Protein AF-A0A1I7Z973-F1 (afdb_monomer)

InterPro domains:
  IPR000159 Ras-associating domain [PS50200] (1-91)
  IPR046987 Unconventional class IX myosin [PTHR46184] (2-128)

Nearest PDB structures (foldseek):
  4tkn-assembly2_B  TM=8.087E-01  e=5.502E-02  Homo sapiens
  4gxb-assembly1_A  TM=8.066E-01  e=1.037E-01  Homo sapiens
  4tkn-assembly3_C  TM=7.985E-01  e=1.177E-01  Homo sapiens
  4tkn-assembly1_A  TM=8.032E-01  e=2.217E-01  Homo sapiens
  5lw8-assembly1_A  TM=4.334E-01  e=8.929E-01  Helicobacter pylori 26695

Sequence (150 aa):
MQIECHKKCTAEELTAKIRDRPEFLGGSSDEYELVEIMGNQEGEVYKERRLEKNDYPVSMQMLWKLLPTASGTSADAVSYAYRFVYRRRKVEELVPLVIGGVRLGGPAEKATSAIESFLNQFLSQPQEPWTTRPTCRWSGSAWTARTFRT

Radius of gyration: 26.17 Å; Cα contacts (8 Å, |Δi|>4): 132; chains: 1; bounding box: 72×53×43 Å

Mean predicted aligned error: 18.26 Å

Foldseek 3Di:
DDDDDDQQDFPQNVLVRVCVDPVNPPDDPQQKWKKKFKDAPVPGTPDIDTGDRNDGVNNVVVVVVVPPQPPPDDPPRRRIDIDMDMDTDDCVVVPPPPPDDDDDDDPPPDDCDPVNVVVVVVVPDPPDPPPFDFDFDDDPPDTDTDDDDD

Organism: NCBI:txid37863

Structure (mmCIF, N/CA/C/O backbone):
data_AF-A0A1I7Z973-F1
#
_entry.id   AF-A0A1I7Z973-F1
#
loop_
_atom_site.group_PDB
_atom_site.id
_atom_site.type_symbol
_atom_site.label_atom_id
_atom_site.label_alt_id
_atom_site.label_comp_id
_atom_site.label_asym_id
_atom_site.label_entity_id
_atom_site.label_seq_id
_atom_site.pdbx_PDB_ins_code
_atom_site.Cartn_x
_atom_site.Cartn_y
_atom_site.Cartn_z
_atom_site.occupancy
_atom_site.B_iso_or_equiv
_atom_site.auth_seq_id
_atom_site.auth_comp_id
_atom_site.auth_asym_id
_atom_site.auth_atom_id
_atom_site.pdbx_PDB_model_num
ATOM 1 N N . MET A 1 1 ? -6.340 13.912 -5.446 1.00 66.69 1 MET A N 1
ATOM 2 C CA . MET A 1 1 ? -7.266 13.321 -4.455 1.00 66.69 1 MET A CA 1
ATOM 3 C C . MET A 1 1 ? -6.548 13.205 -3.120 1.00 66.69 1 MET A C 1
ATOM 5 O O . MET A 1 1 ? -5.467 12.635 -3.089 1.00 66.69 1 MET A O 1
ATOM 9 N N . GLN A 1 2 ? -7.115 13.764 -2.050 1.00 80.69 2 GLN A N 1
ATOM 10 C CA . GLN A 1 2 ? -6.542 13.734 -0.701 1.00 80.69 2 GLN A CA 1
ATOM 11 C C . GLN A 1 2 ? -7.565 13.124 0.265 1.00 80.69 2 GLN A C 1
ATOM 13 O O . GLN A 1 2 ? -8.764 13.383 0.136 1.00 80.69 2 GLN A O 1
ATOM 18 N N . ILE A 1 3 ? -7.098 12.264 1.170 1.00 86.31 3 ILE A N 1
ATOM 19 C CA . ILE A 1 3 ? -7.917 11.580 2.177 1.00 86.31 3 ILE A CA 1
ATOM 20 C C . ILE A 1 3 ? -7.263 11.806 3.528 1.00 86.31 3 ILE A C 1
ATOM 22 O O . ILE A 1 3 ? -6.076 11.531 3.699 1.00 86.31 3 ILE A O 1
ATOM 26 N N . GLU A 1 4 ? -8.041 12.283 4.489 1.00 89.19 4 GLU A N 1
ATOM 27 C CA . GLU A 1 4 ? -7.563 12.489 5.848 1.00 89.19 4 GLU A CA 1
ATOM 28 C C . GLU A 1 4 ? -7.692 11.201 6.661 1.00 89.19 4 GLU A C 1
ATOM 30 O O . GLU A 1 4 ? -8.779 10.638 6.843 1.00 89.19 4 GLU A O 1
ATOM 35 N N . CYS A 1 5 ? -6.548 10.710 7.134 1.00 89.06 5 CYS A N 1
ATOM 36 C CA . CYS A 1 5 ? -6.433 9.491 7.919 1.00 89.06 5 CYS A CA 1
ATOM 37 C C . CYS A 1 5 ? -5.402 9.677 9.031 1.00 89.06 5 CYS A C 1
ATOM 39 O O . CYS A 1 5 ? -4.352 10.288 8.835 1.00 89.06 5 CYS A O 1
ATOM 41 N N . HIS A 1 6 ? -5.690 9.120 10.205 1.00 92.50 6 HIS A N 1
ATOM 42 C CA . HIS A 1 6 ? -4.731 9.074 11.303 1.00 92.50 6 HIS A CA 1
ATOM 43 C C . HIS A 1 6 ? -3.589 8.078 11.030 1.00 92.50 6 HIS A C 1
ATOM 45 O O . HIS A 1 6 ? -3.709 7.190 10.189 1.00 92.50 6 HIS A O 1
ATOM 51 N N . LYS A 1 7 ? -2.476 8.188 11.769 1.00 91.31 7 LYS A N 1
ATOM 52 C CA . LYS A 1 7 ? -1.265 7.365 11.551 1.00 91.31 7 LYS A CA 1
ATOM 53 C C . LYS A 1 7 ? -1.508 5.853 11.644 1.00 91.31 7 LYS A C 1
ATOM 55 O O . LYS A 1 7 ? -0.854 5.088 10.941 1.00 91.31 7 LYS A O 1
ATOM 60 N N . LYS A 1 8 ? -2.445 5.441 12.502 1.00 93.12 8 LYS A N 1
ATOM 61 C CA . LYS A 1 8 ? -2.821 4.039 12.736 1.00 93.12 8 LYS A CA 1
ATOM 62 C C . LYS A 1 8 ? -3.962 3.562 11.830 1.00 93.12 8 LYS A C 1
ATOM 64 O O . LYS A 1 8 ? -4.517 2.504 12.089 1.00 93.12 8 LYS A O 1
ATOM 69 N N . CYS A 1 9 ? -4.306 4.328 10.792 1.00 94.38 9 CYS A N 1
ATOM 70 C CA . CYS A 1 9 ? -5.355 3.937 9.859 1.00 94.38 9 CYS A CA 1
ATOM 71 C C . CYS A 1 9 ? -4.972 2.653 9.148 1.00 94.38 9 CYS A C 1
ATOM 73 O O . CYS A 1 9 ? -3.889 2.596 8.555 1.00 94.38 9 CYS A O 1
ATOM 75 N N . THR A 1 10 ? -5.850 1.660 9.218 1.00 95.81 10 THR A N 1
ATOM 76 C CA . THR A 1 10 ? -5.666 0.404 8.498 1.00 95.81 10 THR A CA 1
ATOM 77 C C . THR A 1 10 ? 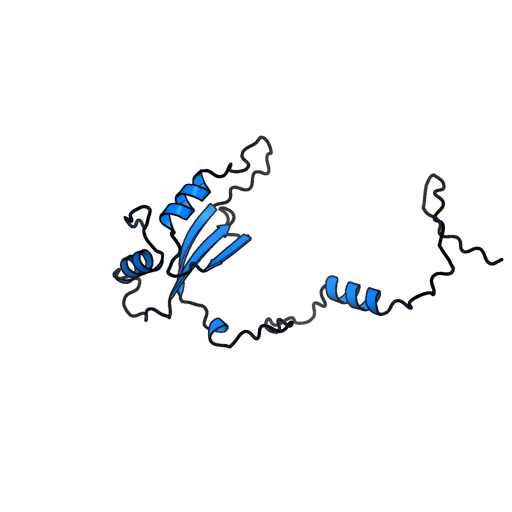-6.025 0.576 7.023 1.00 95.81 10 THR A C 1
ATOM 79 O O . THR A 1 10 ? -6.722 1.517 6.626 1.00 95.81 10 THR A O 1
ATOM 82 N N . ALA A 1 11 ? -5.551 -0.336 6.179 1.00 93.88 11 ALA A N 1
ATOM 83 C CA . ALA A 1 11 ? -5.925 -0.375 4.772 1.00 93.88 11 ALA A CA 1
ATOM 84 C C . ALA A 1 11 ? -7.438 -0.592 4.600 1.00 93.88 11 ALA A C 1
ATOM 86 O O . ALA A 1 11 ? -8.046 -0.006 3.705 1.00 93.88 11 ALA A O 1
ATOM 87 N N . GLU A 1 12 ? -8.067 -1.378 5.476 1.00 93.25 12 GLU A N 1
ATOM 88 C CA . GLU A 1 12 ? -9.520 -1.576 5.486 1.00 93.25 12 GLU A CA 1
ATOM 89 C C . GLU A 1 12 ? -10.290 -0.275 5.763 1.00 93.25 12 GLU A C 1
ATOM 91 O O . GLU A 1 12 ? -11.195 0.087 5.012 1.00 93.25 12 GLU A O 1
ATOM 96 N N . GLU A 1 13 ? -9.891 0.493 6.776 1.00 92.81 13 GLU A N 1
ATOM 97 C CA . GLU A 1 13 ? -10.508 1.793 7.069 1.00 92.81 13 GLU A CA 1
ATOM 98 C C . GLU A 1 13 ? -10.299 2.798 5.930 1.00 92.81 13 GLU A C 1
ATOM 100 O O . GLU A 1 13 ? -11.209 3.547 5.565 1.00 92.81 13 GLU A O 1
ATOM 105 N N . LEU A 1 14 ? -9.096 2.817 5.345 1.00 92.44 14 LEU A N 1
ATOM 106 C CA . LEU A 1 14 ? -8.779 3.690 4.221 1.00 92.44 14 LEU A CA 1
ATOM 107 C C . LEU A 1 14 ? -9.632 3.345 2.995 1.00 92.44 14 LEU A C 1
ATOM 109 O O . LEU A 1 14 ? -10.184 4.241 2.359 1.00 92.44 14 LEU A O 1
ATOM 113 N N . THR A 1 15 ? -9.759 2.060 2.666 1.00 91.25 15 THR A N 1
ATOM 114 C CA . THR A 1 15 ? -10.570 1.603 1.528 1.00 91.25 15 THR A CA 1
ATOM 115 C C . THR A 1 15 ? -12.057 1.856 1.745 1.00 91.25 15 THR A C 1
ATOM 117 O O . THR A 1 15 ? -12.727 2.269 0.800 1.00 91.25 15 THR A O 1
ATOM 120 N N . ALA A 1 16 ? -12.563 1.728 2.976 1.00 88.88 16 ALA A N 1
ATOM 121 C CA . ALA A 1 16 ? -13.928 2.129 3.306 1.00 88.88 16 ALA A CA 1
ATOM 122 C C . ALA A 1 16 ? -14.175 3.615 2.990 1.00 88.88 16 ALA A C 1
ATOM 124 O O . ALA A 1 16 ? -15.123 3.933 2.279 1.00 88.88 16 ALA A O 1
ATOM 125 N N . LYS A 1 17 ? -13.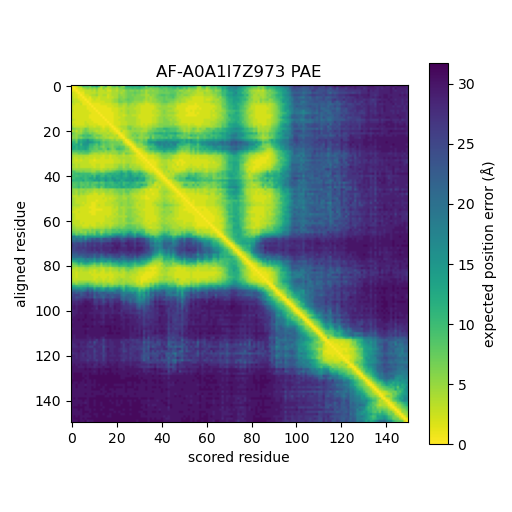259 4.509 3.393 1.00 89.44 17 LYS A N 1
ATOM 126 C CA . LYS A 1 17 ? -13.347 5.949 3.079 1.00 89.44 17 LYS A CA 1
ATOM 127 C C . LYS A 1 17 ? -13.229 6.274 1.589 1.00 89.44 17 LYS A C 1
ATOM 129 O O . LYS A 1 17 ? -13.747 7.296 1.144 1.00 89.44 17 LYS A O 1
ATOM 134 N N . ILE A 1 18 ? -12.482 5.474 0.827 1.00 89.50 18 ILE A N 1
ATOM 135 C CA . ILE A 1 18 ? -12.359 5.646 -0.629 1.00 89.50 18 ILE A CA 1
ATOM 136 C C . ILE A 1 18 ? -13.661 5.243 -1.323 1.00 89.50 18 ILE A C 1
ATOM 138 O O . ILE A 1 18 ? -14.099 5.937 -2.235 1.00 89.50 18 ILE A O 1
ATOM 142 N N . ARG A 1 19 ? -14.277 4.146 -0.878 1.00 83.31 19 ARG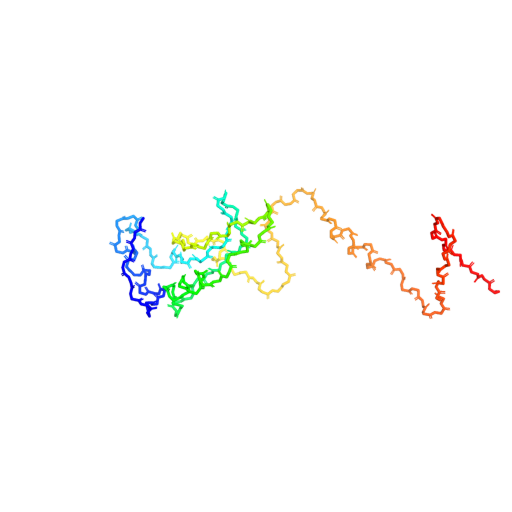 A N 1
ATOM 143 C CA . ARG A 1 19 ? -15.491 3.575 -1.470 1.00 83.31 19 ARG A CA 1
ATOM 144 C C . ARG A 1 19 ? -16.713 4.477 -1.342 1.00 83.31 19 ARG A C 1
ATOM 146 O O . ARG A 1 19 ? -17.528 4.496 -2.255 1.00 83.31 19 ARG A O 1
ATOM 153 N N . ASP A 1 20 ? -16.824 5.237 -0.256 1.00 80.94 20 ASP A N 1
ATOM 154 C CA . ASP A 1 20 ? -17.950 6.161 -0.045 1.00 80.94 20 ASP A CA 1
ATOM 155 C C . ASP A 1 20 ? -17.971 7.328 -1.054 1.00 80.94 20 ASP A C 1
ATOM 157 O O . ASP A 1 20 ? -18.877 8.163 -1.044 1.00 80.94 20 ASP A O 1
ATOM 161 N N . ARG A 1 21 ? -16.964 7.415 -1.930 1.00 80.69 21 ARG A N 1
ATOM 162 C CA . ARG A 1 21 ? -16.855 8.455 -2.944 1.00 80.69 21 ARG A CA 1
ATOM 163 C C . ARG A 1 21 ? -17.576 8.087 -4.246 1.00 80.69 21 ARG A C 1
ATOM 165 O O . ARG A 1 21 ? -17.613 6.916 -4.627 1.00 80.69 21 ARG A O 1
ATOM 172 N N . PRO A 1 22 ? -18.094 9.091 -4.979 1.00 76.88 22 PRO A N 1
ATOM 173 C CA . PRO A 1 22 ? -18.902 8.871 -6.173 1.00 76.88 22 PRO A CA 1
ATOM 174 C C . PRO A 1 22 ? -18.190 8.120 -7.302 1.00 76.88 22 PRO A C 1
ATOM 176 O O . PRO A 1 22 ? -18.856 7.450 -8.085 1.00 76.88 22 PRO A O 1
ATOM 179 N N . GLU A 1 23 ? -16.859 8.179 -7.383 1.00 78.88 23 GLU A N 1
ATOM 180 C CA . GLU A 1 23 ? -16.078 7.516 -8.435 1.00 78.88 23 GLU A CA 1
ATOM 181 C C . GLU A 1 23 ? -16.062 5.983 -8.307 1.00 78.88 23 GLU A C 1
ATOM 183 O O . GLU A 1 23 ? -15.711 5.288 -9.261 1.00 78.88 23 GLU A O 1
ATOM 188 N N . PHE A 1 24 ? -16.439 5.457 -7.138 1.00 74.31 24 PHE A N 1
ATOM 189 C CA . PHE A 1 24 ? -16.423 4.027 -6.822 1.00 74.31 24 PHE A CA 1
ATOM 190 C C . PHE A 1 24 ? -17.811 3.476 -6.453 1.00 74.31 24 PHE A C 1
ATOM 192 O O . PHE A 1 24 ? -17.931 2.312 -6.063 1.00 74.31 24 PHE A O 1
ATOM 199 N N . LEU A 1 25 ? -18.870 4.282 -6.601 1.00 68.75 25 LEU A N 1
ATOM 200 C CA . LEU A 1 25 ? -20.245 3.848 -6.353 1.00 68.75 25 LEU A CA 1
ATOM 201 C C . LEU A 1 25 ? -20.656 2.764 -7.362 1.00 68.75 2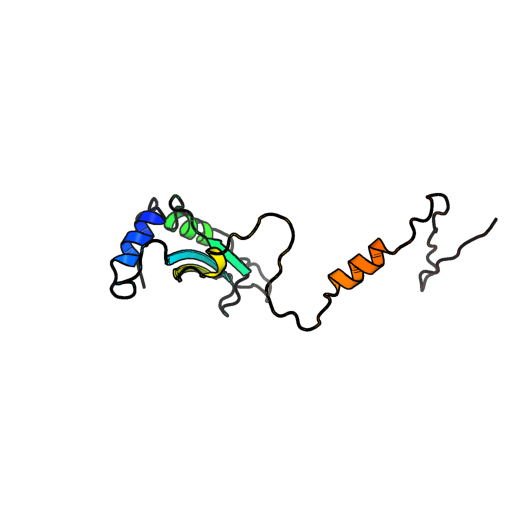5 LEU A C 1
ATOM 203 O O . LEU A 1 25 ? -20.648 2.986 -8.570 1.00 68.75 25 LEU A O 1
ATOM 207 N N . GLY A 1 26 ? -21.046 1.593 -6.853 1.00 66.69 26 GLY A N 1
ATOM 208 C CA . GLY A 1 26 ? -21.565 0.474 -7.651 1.00 66.69 26 GLY A CA 1
ATOM 209 C C . GLY A 1 26 ? -20.656 -0.756 -7.721 1.00 66.69 26 GLY A C 1
ATOM 210 O O . GLY A 1 26 ? -21.089 -1.791 -8.219 1.00 66.69 26 GLY A O 1
ATOM 211 N N . GLY A 1 27 ? -19.431 -0.676 -7.198 1.00 67.12 27 GLY A N 1
ATOM 212 C CA . GLY A 1 27 ? -18.530 -1.822 -7.084 1.00 67.12 27 GLY A CA 1
ATOM 213 C C . GLY A 1 27 ? -18.696 -2.592 -5.773 1.00 67.12 27 GLY A C 1
ATOM 214 O O . GLY A 1 27 ? -18.844 -1.986 -4.710 1.00 67.12 27 GLY A O 1
ATOM 215 N N . SER A 1 28 ? -18.638 -3.928 -5.817 1.00 70.00 28 SER A N 1
ATOM 216 C CA . SER A 1 28 ? -18.558 -4.728 -4.588 1.00 70.00 28 SER A CA 1
ATOM 217 C C . SER A 1 28 ? -17.184 -4.575 -3.912 1.00 70.00 28 SER A C 1
ATOM 219 O O . SER A 1 28 ? -16.178 -4.278 -4.559 1.00 70.00 28 SER A O 1
ATOM 221 N N . SER A 1 29 ? -17.117 -4.775 -2.588 1.00 69.12 29 SER A N 1
ATOM 222 C CA . SER A 1 29 ? -15.873 -4.609 -1.810 1.00 69.12 29 SER A CA 1
ATOM 223 C C . SER A 1 29 ? -14.724 -5.506 -2.283 1.00 69.12 29 SER A C 1
ATOM 225 O O . SER A 1 29 ? -13.564 -5.176 -2.052 1.00 69.12 29 SER A O 1
ATOM 227 N N . ASP A 1 30 ? -15.042 -6.630 -2.920 1.00 77.50 30 ASP A N 1
ATOM 228 C CA . ASP A 1 30 ? -14.064 -7.629 -3.346 1.00 77.50 30 ASP A CA 1
ATOM 229 C C . ASP A 1 30 ? -13.531 -7.377 -4.759 1.00 77.50 30 ASP A C 1
ATOM 231 O O . ASP A 1 30 ? -12.487 -7.914 -5.134 1.00 77.50 30 ASP A O 1
ATOM 235 N N . GLU A 1 31 ? -14.197 -6.517 -5.528 1.00 83.81 31 GLU A N 1
ATOM 236 C CA . GLU A 1 31 ? -13.782 -6.158 -6.883 1.00 83.81 31 GLU A CA 1
ATOM 237 C C . GLU A 1 31 ? -12.632 -5.162 -6.923 1.00 83.81 31 GLU A C 1
ATOM 239 O O . GLU A 1 31 ? -12.066 -4.952 -7.991 1.00 83.81 31 GLU A O 1
ATOM 244 N N . TYR A 1 32 ? -12.275 -4.550 -5.798 1.00 87.25 32 TYR A N 1
ATOM 245 C CA . TYR A 1 32 ? -11.230 -3.540 -5.729 1.00 87.25 32 TYR A CA 1
ATOM 246 C C . TYR A 1 32 ? -10.105 -3.977 -4.804 1.00 87.25 32 TYR A C 1
ATOM 248 O O . TYR A 1 32 ? -10.288 -4.733 -3.851 1.00 87.25 32 TYR A O 1
ATOM 256 N N . GLU A 1 33 ? -8.916 -3.478 -5.101 1.00 90.00 33 GLU A N 1
ATOM 257 C CA . GLU A 1 33 ? -7.717 -3.691 -4.313 1.00 90.00 33 GLU A CA 1
ATOM 258 C C . GLU A 1 33 ? -6.975 -2.372 -4.114 1.00 90.00 33 GLU A C 1
ATOM 260 O O . GLU A 1 33 ? -6.976 -1.481 -4.971 1.00 90.00 33 GLU A O 1
ATOM 265 N N . LEU A 1 34 ? -6.330 -2.264 -2.956 1.00 92.00 34 LEU A N 1
ATOM 266 C CA . LEU A 1 34 ? -5.382 -1.207 -2.663 1.00 92.00 34 LEU A CA 1
ATOM 267 C C . LEU A 1 34 ? -3.973 -1.772 -2.835 1.00 92.00 34 LEU A C 1
ATOM 269 O O . LEU A 1 34 ? -3.603 -2.745 -2.176 1.00 92.00 34 LEU A O 1
ATOM 273 N N . VAL A 1 35 ? -3.191 -1.154 -3.712 1.00 92.19 35 VAL A N 1
ATOM 274 C CA . VAL A 1 35 ? -1.809 -1.555 -3.989 1.00 92.19 35 VAL A CA 1
ATOM 275 C C . VAL A 1 35 ? -0.852 -0.407 -3.697 1.00 92.19 35 VAL A C 1
ATOM 277 O O . VAL A 1 35 ? -1.156 0.762 -3.954 1.00 92.19 35 VAL A O 1
ATOM 280 N N . GLU A 1 36 ? 0.318 -0.737 -3.161 1.00 91.50 36 GLU A N 1
ATOM 281 C CA . GLU A 1 36 ? 1.466 0.161 -3.148 1.00 91.50 36 GLU A CA 1
ATOM 282 C C . GLU A 1 36 ? 2.300 -0.073 -4.401 1.00 91.50 36 GLU A C 1
ATOM 284 O O . GLU A 1 36 ? 2.553 -1.209 -4.811 1.00 91.50 36 GLU A O 1
ATOM 289 N N . ILE A 1 37 ? 2.725 1.029 -5.007 1.00 89.75 37 ILE A N 1
ATOM 290 C CA . ILE A 1 37 ? 3.538 1.035 -6.211 1.00 89.75 37 ILE A CA 1
ATOM 291 C C . ILE A 1 37 ? 4.789 1.851 -5.934 1.00 89.75 37 ILE A C 1
ATOM 293 O O . ILE A 1 37 ? 4.716 3.000 -5.489 1.00 89.75 37 ILE A O 1
ATOM 297 N N . MET A 1 38 ? 5.926 1.250 -6.263 1.00 86.75 38 MET A N 1
ATOM 298 C CA . MET A 1 38 ? 7.200 1.929 -6.422 1.00 86.75 38 MET A CA 1
ATOM 299 C C . MET A 1 38 ? 7.585 1.928 -7.887 1.00 86.75 38 MET A C 1
ATOM 301 O O . MET A 1 38 ? 7.671 0.874 -8.522 1.00 86.75 38 MET A O 1
ATOM 305 N N . GLY A 1 39 ? 7.826 3.119 -8.408 1.00 84.25 39 GLY A N 1
ATOM 306 C CA . GLY A 1 39 ? 8.182 3.326 -9.800 1.00 84.25 39 GLY A CA 1
ATOM 307 C C . GLY A 1 39 ? 9.014 4.577 -9.988 1.00 84.25 39 GLY A C 1
ATOM 308 O O . GLY A 1 39 ? 9.260 5.300 -9.023 1.00 84.25 39 GLY A O 1
ATOM 309 N N . ASN A 1 40 ? 9.434 4.845 -11.217 1.00 80.00 40 ASN A N 1
ATOM 310 C CA . ASN A 1 40 ? 9.970 6.155 -11.571 1.00 80.00 40 ASN A CA 1
ATOM 311 C C . ASN A 1 40 ? 8.822 7.155 -11.823 1.00 80.00 40 ASN A C 1
ATOM 313 O O . ASN A 1 40 ? 7.637 6.804 -11.844 1.00 80.00 40 ASN A O 1
ATOM 317 N N . GLN A 1 41 ? 9.169 8.428 -12.011 1.00 73.94 41 GLN A N 1
ATOM 318 C CA . GLN A 1 41 ? 8.190 9.467 -12.357 1.00 73.94 41 GLN A CA 1
ATOM 319 C C . GLN A 1 41 ? 7.620 9.307 -13.777 1.00 73.94 41 GLN A C 1
ATOM 321 O O . GLN A 1 41 ? 6.531 9.804 -14.053 1.00 73.94 41 GLN A O 1
ATOM 326 N N . GLU A 1 42 ? 8.317 8.576 -14.648 1.00 75.69 42 GLU A N 1
ATOM 327 C CA . GLU A 1 42 ? 7.910 8.283 -16.029 1.00 75.69 42 GLU A CA 1
ATOM 328 C C . GLU A 1 42 ? 6.826 7.193 -16.102 1.00 75.69 42 GLU A C 1
ATOM 330 O O . GLU A 1 42 ? 6.233 6.966 -17.154 1.00 75.69 42 GLU A O 1
ATOM 335 N N . GLY A 1 43 ? 6.498 6.565 -14.967 1.00 71.00 43 GLY A N 1
ATOM 336 C CA . GLY A 1 43 ? 5.408 5.602 -14.842 1.00 71.00 43 GLY A CA 1
ATOM 337 C C . GLY A 1 43 ? 5.831 4.139 -14.951 1.00 71.00 43 GLY A C 1
ATOM 338 O O . GLY A 1 43 ? 4.965 3.269 -14.843 1.00 71.00 43 GLY A O 1
ATOM 339 N N . GLU A 1 44 ? 7.124 3.853 -15.091 1.00 79.12 44 GLU A N 1
ATOM 340 C CA . GLU A 1 44 ? 7.658 2.498 -14.983 1.00 79.12 44 GLU A CA 1
ATOM 341 C C . GLU A 1 44 ? 7.455 1.970 -13.564 1.00 79.12 44 GLU A C 1
ATOM 343 O O . GLU A 1 44 ? 7.822 2.613 -12.579 1.00 79.12 44 GLU A O 1
ATOM 348 N N . VAL A 1 45 ? 6.860 0.784 -13.450 1.00 81.44 45 VAL A N 1
ATOM 349 C CA . VAL A 1 45 ? 6.612 0.125 -12.167 1.00 81.44 45 VAL A CA 1
ATOM 350 C C . VAL A 1 45 ? 7.730 -0.874 -11.899 1.00 81.44 45 VAL A C 1
ATOM 352 O O . VAL A 1 45 ? 7.846 -1.876 -12.598 1.00 81.44 45 VAL A O 1
ATOM 355 N N . TYR A 1 46 ? 8.519 -0.630 -10.853 1.00 79.81 46 TYR A N 1
ATOM 356 C CA . TYR A 1 46 ? 9.594 -1.534 -10.429 1.00 79.81 46 TYR A CA 1
ATOM 357 C C . TYR A 1 46 ? 9.121 -2.549 -9.394 1.00 79.81 46 TYR A C 1
ATOM 359 O O . TYR A 1 46 ? 9.594 -3.684 -9.362 1.00 79.81 46 TYR A O 1
ATOM 367 N N . LYS A 1 47 ? 8.192 -2.145 -8.523 1.00 87.06 47 LYS A N 1
ATOM 368 C CA . LYS A 1 47 ? 7.624 -3.026 -7.508 1.00 87.06 47 LYS A CA 1
ATOM 369 C C . LYS A 1 47 ? 6.179 -2.663 -7.224 1.00 87.06 47 LYS A C 1
ATOM 371 O O . LYS A 1 47 ? 5.844 -1.503 -6.994 1.00 87.06 47 LYS A O 1
ATOM 376 N N . GLU A 1 48 ? 5.353 -3.694 -7.186 1.00 90.00 48 GLU A N 1
ATOM 377 C CA . GLU A 1 48 ? 3.954 -3.624 -6.803 1.00 90.00 48 GLU A CA 1
ATOM 378 C C . GLU A 1 48 ? 3.723 -4.604 -5.652 1.00 90.00 48 GLU A C 1
ATOM 380 O O . GLU A 1 48 ? 4.215 -5.736 -5.685 1.00 90.00 48 GLU A O 1
ATOM 385 N N . ARG A 1 49 ? 3.004 -4.166 -4.619 1.00 90.62 49 ARG A N 1
ATOM 386 C CA . ARG A 1 49 ? 2.566 -5.035 -3.526 1.00 90.62 49 ARG A CA 1
ATOM 387 C C . ARG A 1 49 ? 1.127 -4.701 -3.162 1.00 90.62 49 ARG A C 1
ATOM 389 O O . ARG A 1 49 ? 0.767 -3.538 -2.996 1.00 90.62 49 ARG A O 1
ATOM 396 N N . ARG A 1 50 ? 0.310 -5.736 -3.006 1.00 91.50 50 ARG A N 1
ATOM 397 C CA . ARG A 1 50 ? -1.045 -5.615 -2.475 1.00 91.50 50 ARG A CA 1
ATOM 398 C C . ARG A 1 50 ? -1.003 -5.328 -0.977 1.00 91.50 50 ARG A C 1
ATOM 400 O O . ARG A 1 50 ? -0.226 -5.952 -0.255 1.00 91.50 50 ARG A O 1
ATOM 407 N N . LEU A 1 51 ? -1.815 -4.373 -0.527 1.00 92.50 51 LEU A N 1
ATOM 408 C CA . LEU A 1 51 ? -1.973 -4.111 0.898 1.00 92.50 51 LEU A CA 1
ATOM 409 C C . LEU A 1 51 ? -2.963 -5.103 1.494 1.00 92.50 51 LEU A C 1
ATOM 411 O O . LEU A 1 51 ? -4.082 -5.262 0.998 1.00 92.50 51 LEU A O 1
ATOM 415 N N . GLU A 1 52 ? -2.551 -5.722 2.590 1.00 92.62 52 GLU A N 1
ATOM 416 C CA . GLU A 1 52 ? -3.435 -6.524 3.423 1.00 92.62 52 GLU A CA 1
ATOM 417 C C . GLU A 1 52 ? -4.335 -5.615 4.261 1.00 92.62 52 GLU A C 1
ATOM 419 O O . GLU A 1 52 ? -3.988 -4.472 4.558 1.00 92.62 52 GLU A O 1
ATOM 424 N N . LYS A 1 53 ? -5.494 -6.124 4.695 1.00 92.69 53 LYS A N 1
ATOM 425 C CA . LYS A 1 53 ? -6.483 -5.336 5.461 1.00 92.69 53 LYS A CA 1
ATOM 426 C C . LYS A 1 53 ? -5.892 -4.676 6.713 1.00 92.69 53 LYS A C 1
ATOM 428 O O . LYS A 1 53 ? -6.249 -3.546 7.039 1.00 92.69 53 LYS A O 1
ATOM 433 N N . ASN A 1 54 ? -4.953 -5.368 7.357 1.00 94.81 54 ASN A N 1
ATOM 434 C CA . ASN A 1 54 ? -4.2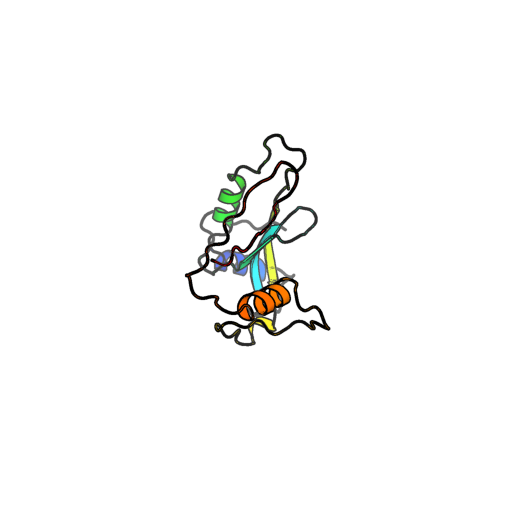97 -4.949 8.595 1.00 94.81 54 ASN A CA 1
ATOM 435 C C . ASN A 1 54 ? -3.043 -4.085 8.371 1.00 94.81 54 ASN A C 1
ATOM 437 O O . ASN A 1 54 ? -2.394 -3.702 9.343 1.00 94.81 54 ASN A O 1
ATOM 441 N N . ASP A 1 55 ? -2.685 -3.776 7.121 1.00 94.38 55 ASP A N 1
ATOM 442 C CA . ASP A 1 55 ? -1.556 -2.893 6.829 1.00 94.38 55 ASP A CA 1
ATOM 443 C C . ASP A 1 55 ? -1.876 -1.437 7.197 1.00 94.38 55 ASP A C 1
ATOM 445 O O . ASP A 1 55 ? -3.028 -1.008 7.169 1.00 94.38 55 ASP A O 1
ATOM 449 N N . TYR A 1 56 ? -0.836 -0.647 7.483 1.00 95.25 56 TYR A N 1
ATOM 450 C CA . TYR A 1 56 ? -0.956 0.756 7.900 1.00 95.25 56 TYR A CA 1
ATOM 451 C C . TYR A 1 56 ? -0.419 1.720 6.825 1.00 95.25 56 TYR A C 1
ATOM 453 O O . TYR A 1 56 ? 0.716 2.199 6.946 1.00 95.25 56 TYR A O 1
ATOM 461 N N . PRO A 1 57 ? -1.196 2.043 5.769 1.00 92.75 57 PRO A N 1
ATOM 462 C CA . PRO A 1 57 ? -0.737 2.839 4.622 1.00 92.75 57 PRO A CA 1
ATOM 463 C C . PRO A 1 57 ? -0.131 4.189 5.011 1.00 92.75 57 PRO A C 1
ATOM 465 O O . PRO A 1 57 ? 0.911 4.575 4.486 1.00 92.75 57 PRO A O 1
ATOM 468 N N . VAL A 1 58 ? -0.726 4.889 5.981 1.00 91.69 58 VAL A N 1
ATOM 469 C CA . VAL A 1 58 ? -0.231 6.201 6.431 1.00 91.69 58 VAL A CA 1
ATOM 470 C C . VAL A 1 58 ? 1.150 6.079 7.078 1.00 91.69 58 VAL A C 1
ATOM 472 O O . VAL A 1 58 ? 2.049 6.863 6.777 1.00 91.69 58 VAL A O 1
ATOM 475 N N . SER A 1 59 ? 1.343 5.073 7.934 1.00 91.62 59 SER A N 1
ATOM 476 C CA . SER A 1 59 ? 2.638 4.816 8.572 1.00 91.62 59 SER A CA 1
ATOM 477 C C . SER A 1 59 ? 3.693 4.395 7.548 1.00 91.62 59 SER A C 1
ATOM 479 O O . SER A 1 59 ? 4.808 4.912 7.579 1.00 91.62 59 SER A O 1
ATOM 481 N N . MET A 1 60 ? 3.332 3.536 6.589 1.00 89.62 60 MET A N 1
ATOM 482 C CA . MET A 1 60 ? 4.233 3.142 5.502 1.00 89.62 60 MET A CA 1
ATOM 483 C C . MET A 1 60 ? 4.663 4.352 4.671 1.00 89.62 60 MET A C 1
ATOM 485 O O . MET A 1 60 ? 5.856 4.560 4.471 1.00 89.62 60 MET A O 1
ATOM 489 N N . GLN A 1 61 ? 3.726 5.218 4.275 1.00 88.62 61 GLN A N 1
ATOM 490 C CA . GLN A 1 61 ? 4.046 6.447 3.544 1.00 88.62 61 GLN A CA 1
ATOM 491 C C . GLN A 1 61 ? 5.034 7.342 4.300 1.00 88.62 61 GLN A C 1
ATOM 493 O O . GLN A 1 61 ? 5.895 7.968 3.685 1.00 88.62 61 GLN A O 1
ATOM 498 N N . MET A 1 62 ? 4.904 7.433 5.627 1.00 87.44 62 MET A N 1
ATOM 499 C CA . MET A 1 62 ? 5.836 8.198 6.455 1.00 87.44 62 MET A CA 1
ATOM 500 C C . MET A 1 62 ? 7.233 7.575 6.459 1.00 87.44 62 MET A C 1
ATOM 502 O O . MET A 1 62 ? 8.204 8.311 6.328 1.00 87.44 62 MET A O 1
ATOM 506 N N . LEU A 1 63 ? 7.342 6.247 6.554 1.00 86.81 63 LEU A N 1
ATOM 507 C CA . LEU A 1 63 ? 8.627 5.541 6.496 1.00 86.81 63 LEU A CA 1
ATOM 508 C C . LEU A 1 63 ? 9.323 5.736 5.145 1.00 86.81 63 LEU A C 1
ATOM 510 O O . LEU A 1 63 ? 10.518 6.018 5.110 1.00 86.81 63 LEU A O 1
ATOM 514 N N . TRP A 1 64 ? 8.574 5.677 4.042 1.00 82.81 64 TRP A N 1
ATOM 515 C CA . TRP A 1 64 ? 9.132 5.873 2.701 1.00 82.81 64 TRP A CA 1
ATOM 516 C C . TRP A 1 64 ? 9.703 7.273 2.473 1.00 82.81 64 TRP A C 1
ATOM 518 O O . TRP A 1 64 ? 10.664 7.421 1.729 1.00 82.81 64 TRP A O 1
ATOM 528 N N . LYS A 1 65 ? 9.173 8.297 3.150 1.00 76.44 65 LYS A N 1
ATOM 529 C CA . LYS A 1 65 ? 9.724 9.663 3.103 1.00 76.44 65 LYS A CA 1
ATOM 530 C C . LYS A 1 65 ? 11.039 9.821 3.868 1.00 76.44 65 LYS A C 1
ATOM 532 O O . LYS A 1 65 ? 11.748 10.792 3.637 1.00 76.44 65 LYS A O 1
ATOM 537 N N . LEU A 1 66 ? 11.318 8.923 4.812 1.00 78.12 66 LEU A N 1
ATOM 538 C CA . LEU A 1 66 ? 12.537 8.941 5.624 1.00 78.12 66 LEU A CA 1
ATOM 539 C C . LEU A 1 66 ? 13.671 8.147 4.983 1.00 78.12 66 LEU A C 1
ATOM 541 O O . LEU A 1 66 ? 14.822 8.292 5.393 1.00 78.12 66 LEU A O 1
ATOM 545 N N . LEU A 1 67 ? 13.355 7.296 4.005 1.00 70.50 67 LEU A N 1
ATOM 546 C CA . LEU A 1 67 ? 14.382 6.607 3.251 1.00 70.50 67 LEU A CA 1
ATOM 547 C C . LEU A 1 67 ? 15.213 7.647 2.502 1.00 70.50 67 LEU A C 1
ATOM 549 O O . LEU A 1 67 ? 14.636 8.531 1.864 1.00 70.50 67 LEU A O 1
ATOM 553 N N . PRO A 1 68 ? 16.552 7.556 2.562 1.00 59.47 68 PRO A N 1
ATOM 554 C CA . PRO A 1 68 ? 17.399 8.381 1.732 1.00 59.47 68 PRO A CA 1
ATOM 555 C C . PRO A 1 68 ? 17.035 8.068 0.285 1.00 59.47 68 PRO A C 1
ATOM 557 O O . PRO A 1 68 ? 17.400 7.020 -0.250 1.00 59.47 68 PRO A O 1
ATOM 560 N N . THR A 1 69 ? 16.290 8.963 -0.363 1.00 57.97 69 THR A N 1
ATOM 561 C CA . THR A 1 69 ? 16.299 9.039 -1.818 1.00 57.97 69 THR A CA 1
ATOM 562 C C . THR A 1 69 ? 17.775 9.076 -2.176 1.00 57.97 69 THR A C 1
ATOM 564 O O . THR A 1 69 ? 18.508 9.845 -1.552 1.00 57.97 69 THR A O 1
ATOM 567 N N . ALA A 1 70 ? 18.240 8.219 -3.084 1.00 52.72 70 ALA A N 1
ATOM 568 C CA . ALA A 1 70 ? 19.641 8.119 -3.496 1.00 52.72 70 ALA A CA 1
ATOM 569 C C . ALA A 1 70 ? 20.104 9.385 -4.258 1.00 52.72 70 ALA A C 1
ATOM 571 O O . ALA A 1 70 ? 20.602 9.337 -5.372 1.00 52.72 70 ALA A O 1
ATOM 572 N N . SER A 1 71 ? 19.916 10.545 -3.640 1.00 49.81 71 SER A N 1
ATOM 573 C CA . SER A 1 71 ? 20.285 11.895 -4.028 1.00 49.81 71 SER A CA 1
ATOM 574 C C . SER A 1 71 ? 21.653 12.202 -3.413 1.00 49.81 71 SER A C 1
ATOM 576 O O . SER A 1 71 ? 21.855 13.200 -2.723 1.00 49.81 71 SER A O 1
ATOM 578 N N . GLY A 1 72 ? 22.595 11.289 -3.631 1.00 45.41 72 GLY A N 1
ATOM 579 C CA . GLY A 1 72 ? 24.009 11.488 -3.364 1.00 45.41 72 GLY A CA 1
ATOM 580 C C . GLY A 1 72 ? 24.758 11.468 -4.689 1.00 45.41 72 GLY A C 1
ATOM 581 O O . GLY A 1 72 ? 25.191 10.412 -5.134 1.00 45.41 72 GLY A O 1
ATOM 582 N N . THR A 1 73 ? 24.925 12.638 -5.310 1.00 45.62 73 THR A N 1
ATOM 583 C CA . THR A 1 73 ? 26.051 12.947 -6.221 1.00 45.62 73 THR A CA 1
ATOM 584 C C . THR A 1 73 ? 26.266 12.080 -7.477 1.00 45.62 73 THR A C 1
ATOM 586 O O . THR A 1 73 ? 27.381 12.038 -7.986 1.00 45.62 73 THR A O 1
ATOM 589 N N . SER A 1 74 ? 25.242 11.447 -8.053 1.00 47.75 74 SER A N 1
ATOM 590 C CA . SER A 1 74 ? 25.359 10.860 -9.401 1.00 47.75 74 SER A CA 1
ATOM 591 C C . SER A 1 74 ? 24.229 11.345 -10.302 1.00 47.75 74 SER A C 1
ATOM 593 O O . SER A 1 74 ? 23.085 11.461 -9.868 1.00 47.75 74 SER A O 1
ATOM 595 N N . ALA A 1 75 ? 24.562 11.670 -11.552 1.00 55.69 75 ALA A N 1
ATOM 596 C CA . ALA A 1 75 ? 23.640 12.197 -12.562 1.00 55.69 75 ALA A CA 1
ATOM 597 C C . ALA A 1 75 ? 22.543 11.195 -12.998 1.00 55.69 75 ALA A C 1
ATOM 599 O O . ALA A 1 75 ? 21.716 11.539 -13.832 1.00 55.69 75 ALA A O 1
ATOM 600 N N . ASP A 1 76 ? 22.517 10.003 -12.393 1.00 53.38 76 ASP A N 1
ATOM 601 C CA . ASP A 1 76 ? 21.606 8.879 -12.652 1.00 53.38 76 ASP A CA 1
ATOM 602 C C . ASP A 1 76 ? 20.706 8.559 -11.440 1.00 53.38 76 ASP A C 1
ATOM 604 O O . ASP A 1 76 ? 20.240 7.433 -11.253 1.00 53.38 76 ASP A O 1
ATOM 608 N N . ALA A 1 77 ? 20.463 9.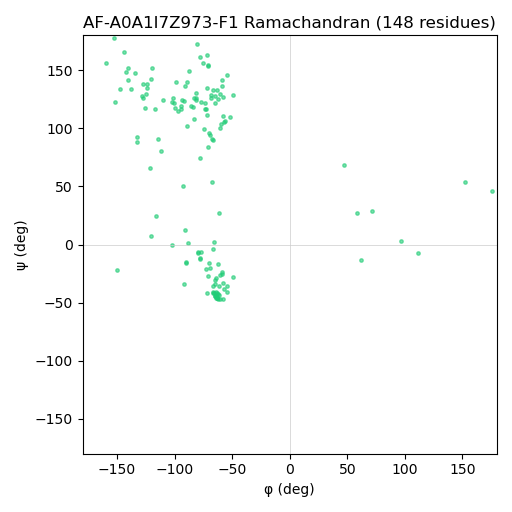535 -10.561 1.00 55.56 77 ALA A N 1
ATOM 609 C CA . ALA A 1 77 ? 19.588 9.346 -9.408 1.00 55.56 77 ALA A CA 1
ATOM 610 C C . ALA A 1 77 ? 18.127 9.131 -9.855 1.00 55.56 77 ALA A C 1
ATOM 612 O O . ALA A 1 77 ? 17.349 10.079 -9.977 1.00 55.56 77 ALA A O 1
ATOM 613 N N . VAL A 1 78 ? 17.742 7.870 -10.077 1.00 55.84 78 VAL A N 1
ATOM 614 C CA . VAL A 1 78 ? 16.356 7.472 -10.349 1.00 55.84 78 VAL A CA 1
ATOM 615 C C . VAL A 1 78 ? 15.485 7.925 -9.177 1.00 55.84 78 VAL A C 1
ATOM 617 O O . VAL A 1 78 ? 15.586 7.422 -8.055 1.00 55.84 78 VAL A O 1
ATOM 620 N N . SER A 1 79 ? 14.635 8.922 -9.427 1.00 66.75 79 SER A N 1
ATOM 621 C CA . SER A 1 79 ? 13.672 9.416 -8.448 1.00 66.75 79 SER A CA 1
ATOM 622 C C . SER A 1 79 ? 12.537 8.402 -8.320 1.00 66.75 79 SER A C 1
ATOM 624 O O . SER A 1 79 ? 11.633 8.350 -9.156 1.00 66.75 79 SER A O 1
ATOM 626 N N . TYR A 1 80 ? 12.598 7.573 -7.279 1.00 71.44 80 TYR A N 1
ATOM 627 C CA . TYR A 1 80 ? 11.529 6.631 -6.972 1.00 71.44 80 TYR A CA 1
ATOM 628 C C . TYR A 1 80 ? 10.316 7.372 -6.398 1.00 71.44 80 TYR A C 1
ATOM 630 O O . TYR A 1 80 ? 10.396 8.037 -5.365 1.00 71.44 80 TYR A O 1
ATOM 638 N N . ALA A 1 81 ? 9.174 7.225 -7.058 1.00 80.94 81 ALA A N 1
ATOM 639 C CA . ALA A 1 81 ? 7.879 7.673 -6.587 1.00 80.94 81 ALA A CA 1
ATOM 640 C C . ALA A 1 81 ? 7.169 6.517 -5.866 1.00 80.94 81 ALA A C 1
ATOM 642 O O . ALA A 1 81 ? 6.842 5.493 -6.471 1.00 80.94 81 ALA A O 1
ATOM 643 N N . TYR A 1 82 ? 6.908 6.695 -4.569 1.00 86.69 82 TYR A N 1
ATOM 644 C CA . TYR A 1 82 ? 6.068 5.795 -3.778 1.00 86.69 82 TYR A CA 1
ATOM 645 C C . TYR A 1 82 ? 4.629 6.321 -3.753 1.00 86.69 82 TYR A C 1
ATOM 647 O O . TYR A 1 82 ? 4.376 7.431 -3.273 1.00 86.69 82 TYR A O 1
ATOM 655 N N . ARG A 1 83 ? 3.679 5.536 -4.270 1.00 88.44 83 ARG A N 1
ATOM 656 C CA . ARG A 1 83 ? 2.259 5.917 -4.354 1.00 88.44 83 ARG A CA 1
ATOM 657 C C . ARG A 1 83 ? 1.334 4.749 -4.037 1.00 88.44 83 ARG A C 1
ATOM 659 O O . ARG A 1 83 ? 1.661 3.597 -4.307 1.00 88.44 83 ARG A O 1
ATOM 666 N N . PHE A 1 84 ? 0.146 5.066 -3.533 1.00 91.25 84 PHE A N 1
ATOM 667 C CA . PHE A 1 84 ? -0.944 4.103 -3.395 1.00 91.25 84 PHE A CA 1
ATOM 668 C C . PHE A 1 84 ? -1.918 4.243 -4.552 1.00 91.25 84 PHE A C 1
ATOM 670 O O . PHE A 1 84 ? -2.250 5.358 -4.959 1.00 91.25 84 PHE A O 1
ATOM 677 N N . VAL A 1 85 ? -2.397 3.111 -5.052 1.00 90.31 85 VAL A N 1
ATOM 678 C CA . VAL A 1 85 ? -3.395 3.057 -6.114 1.00 90.31 85 VAL A CA 1
ATOM 679 C C . VAL A 1 85 ? -4.534 2.163 -5.658 1.00 90.31 85 VAL A C 1
ATOM 681 O O . VAL A 1 85 ? -4.322 1.019 -5.267 1.00 90.31 85 VAL A O 1
ATOM 684 N N . TYR A 1 86 ? -5.746 2.702 -5.709 1.00 90.44 86 TYR A N 1
ATOM 685 C CA . TYR A 1 86 ? -6.970 1.938 -5.524 1.00 90.44 86 TYR A CA 1
ATOM 686 C C . TYR A 1 86 ? -7.554 1.649 -6.903 1.00 90.44 86 TYR A C 1
ATOM 688 O O . TYR A 1 86 ? -7.841 2.580 -7.659 1.00 90.44 86 TYR A O 1
ATOM 696 N N . ARG A 1 87 ? -7.654 0.372 -7.269 1.00 88.75 87 ARG A N 1
ATOM 697 C CA . ARG A 1 87 ? -8.071 -0.051 -8.612 1.00 88.75 87 ARG A CA 1
ATOM 698 C C . ARG A 1 87 ? -8.907 -1.318 -8.554 1.00 88.75 87 ARG A C 1
ATOM 700 O O . ARG A 1 87 ? -8.912 -2.021 -7.547 1.00 88.75 87 ARG A O 1
ATOM 707 N N . ARG A 1 88 ? -9.586 -1.622 -9.658 1.00 86.25 88 ARG A N 1
ATOM 708 C CA . ARG A 1 88 ? -10.306 -2.885 -9.810 1.00 86.25 88 ARG A CA 1
ATOM 709 C C . ARG A 1 88 ? -9.305 -4.045 -9.848 1.00 86.25 88 ARG A C 1
ATOM 711 O O . ARG A 1 88 ? -8.302 -3.966 -10.562 1.00 86.25 88 ARG A O 1
ATOM 718 N N . ARG A 1 89 ? -9.574 -5.101 -9.083 1.00 85.12 89 ARG A N 1
ATOM 719 C CA . ARG A 1 89 ? -8.804 -6.344 -9.073 1.00 85.12 89 ARG A CA 1
ATOM 720 C C . ARG A 1 89 ? -8.818 -6.940 -10.477 1.00 85.12 89 ARG A C 1
ATOM 722 O O . ARG A 1 89 ? -9.858 -6.981 -11.139 1.00 85.12 89 ARG A O 1
ATOM 729 N N . LYS A 1 90 ? -7.662 -7.408 -10.941 1.00 77.00 90 LYS A N 1
ATOM 730 C CA . LYS A 1 90 ? -7.574 -8.128 -12.212 1.00 77.00 90 LYS A CA 1
ATOM 731 C C . LYS A 1 90 ? -8.281 -9.477 -12.065 1.00 77.00 90 LYS A C 1
ATOM 733 O O . LYS A 1 90 ? -7.999 -10.236 -11.144 1.00 77.00 90 LYS A O 1
ATOM 738 N N . VAL A 1 91 ? -9.189 -9.773 -12.991 1.00 62.41 91 VAL A N 1
ATOM 739 C CA . VAL A 1 91 ? -9.982 -11.018 -13.017 1.00 62.41 91 VAL A CA 1
ATOM 740 C C . VAL A 1 91 ? -9.099 -12.270 -13.167 1.00 62.41 91 VAL A C 1
ATOM 742 O O . VAL A 1 91 ? -9.530 -13.357 -12.804 1.00 62.41 91 VAL A O 1
ATOM 745 N N . GLU A 1 92 ? -7.840 -12.130 -13.597 1.00 57.34 92 GLU A N 1
ATOM 746 C CA . GLU A 1 92 ? -6.859 -13.229 -13.628 1.00 57.34 92 GLU A CA 1
ATOM 747 C C . GLU A 1 92 ? -6.600 -13.871 -12.250 1.00 57.34 92 GLU A C 1
ATOM 749 O O . GLU A 1 92 ? -6.239 -15.042 -12.202 1.00 57.34 92 GLU A O 1
ATOM 754 N N . GLU A 1 93 ? -6.847 -13.175 -11.130 1.00 53.53 93 GLU A N 1
ATOM 755 C CA . GLU A 1 93 ? -6.751 -13.765 -9.779 1.00 53.53 93 GLU A CA 1
ATOM 756 C C . GLU A 1 93 ? -7.957 -14.641 -9.382 1.00 53.53 93 GLU A C 1
ATOM 758 O O . GLU A 1 93 ? -7.891 -15.348 -8.378 1.00 53.53 93 GLU A O 1
ATOM 763 N N . LEU A 1 94 ? -9.069 -14.608 -10.132 1.00 51.34 94 LEU A N 1
ATOM 764 C CA . LEU A 1 94 ? -10.207 -15.518 -9.911 1.00 51.34 94 LEU A CA 1
ATOM 765 C C . LEU A 1 94 ? -9.965 -16.911 -10.507 1.00 51.34 94 LEU A C 1
ATOM 767 O O . LEU A 1 94 ? -10.748 -17.831 -10.270 1.00 51.34 94 LEU A O 1
ATOM 771 N N . VAL A 1 95 ? -8.869 -17.084 -11.246 1.00 48.75 95 VAL A N 1
ATOM 772 C CA . VAL A 1 95 ? -8.350 -18.397 -11.616 1.00 48.75 95 VAL A CA 1
ATOM 773 C C . VAL A 1 95 ? -7.314 -18.773 -10.555 1.00 48.75 95 VAL A C 1
ATOM 775 O O . VAL A 1 95 ? -6.383 -17.996 -10.340 1.00 48.75 95 VAL A O 1
ATOM 778 N N . PRO A 1 96 ? -7.435 -19.923 -9.867 1.00 44.50 96 PRO A N 1
ATOM 779 C CA . PRO A 1 96 ? -6.437 -20.347 -8.896 1.00 44.50 96 PRO A CA 1
ATOM 780 C C . PRO A 1 96 ? -5.067 -20.422 -9.577 1.00 44.50 96 PRO A C 1
ATOM 782 O O . PRO A 1 96 ? -4.797 -21.331 -10.362 1.00 44.50 96 PRO A O 1
ATOM 785 N N . LEU A 1 97 ? -4.196 -19.455 -9.288 1.00 47.44 97 LEU A N 1
ATOM 786 C CA . LEU A 1 97 ? -2.787 -19.519 -9.646 1.00 47.44 97 LEU A CA 1
ATOM 787 C C . LEU A 1 97 ? -2.168 -20.613 -8.782 1.00 47.44 97 LEU A C 1
ATOM 789 O O . LEU A 1 97 ? -1.819 -20.409 -7.620 1.00 47.44 97 LEU A O 1
ATOM 793 N N . VAL A 1 98 ? -2.112 -21.809 -9.363 1.00 39.66 98 VAL A N 1
ATOM 794 C CA . VAL A 1 98 ? -1.461 -22.989 -8.806 1.00 39.66 98 VAL A CA 1
ATOM 795 C C . VAL A 1 98 ? -0.032 -22.612 -8.412 1.00 39.66 98 VAL A C 1
ATOM 797 O O . VAL A 1 98 ? 0.835 -22.373 -9.254 1.00 39.66 98 VAL A O 1
ATOM 800 N N . ILE A 1 99 ? 0.211 -22.556 -7.104 1.00 50.44 99 ILE A N 1
ATOM 801 C CA . ILE A 1 99 ? 1.549 -22.505 -6.522 1.00 50.44 99 ILE A CA 1
ATOM 802 C C . ILE A 1 99 ? 2.161 -23.887 -6.753 1.00 50.44 99 ILE A C 1
ATOM 804 O O . ILE A 1 99 ? 1.881 -24.842 -6.034 1.00 50.44 99 ILE A O 1
ATOM 808 N N . GLY A 1 100 ? 2.936 -23.993 -7.828 1.00 42.94 100 GLY A N 1
ATOM 809 C CA . GLY A 1 100 ? 3.505 -25.255 -8.290 1.00 42.94 100 GLY A CA 1
ATOM 810 C C . GLY A 1 100 ? 4.264 -25.112 -9.604 1.00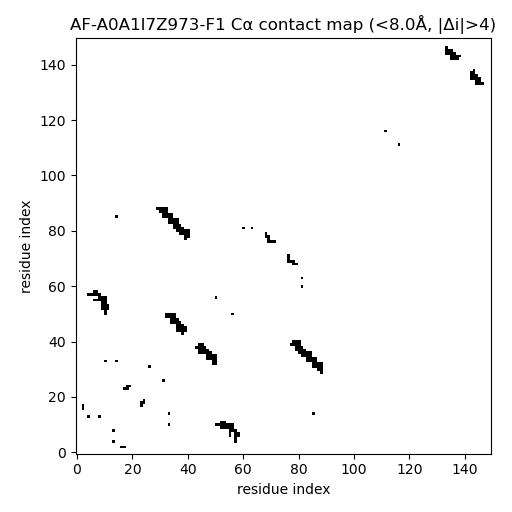 42.94 100 GLY A C 1
ATOM 811 O O . GLY A 1 100 ? 4.067 -25.901 -10.515 1.00 42.94 100 GLY A O 1
ATOM 812 N N . GLY A 1 101 ? 5.110 -24.086 -9.718 1.00 44.56 101 GLY A N 1
ATOM 813 C CA . GLY A 1 101 ? 6.269 -24.144 -10.608 1.00 44.56 101 GLY A CA 1
ATOM 814 C C . GLY A 1 101 ? 6.056 -24.102 -12.123 1.00 44.56 101 GLY A C 1
ATOM 815 O O . GLY A 1 101 ? 6.921 -24.621 -12.802 1.00 44.56 101 GLY A O 1
ATOM 816 N N . VAL A 1 102 ? 5.017 -23.479 -12.690 1.00 44.12 102 VAL A N 1
ATOM 817 C CA 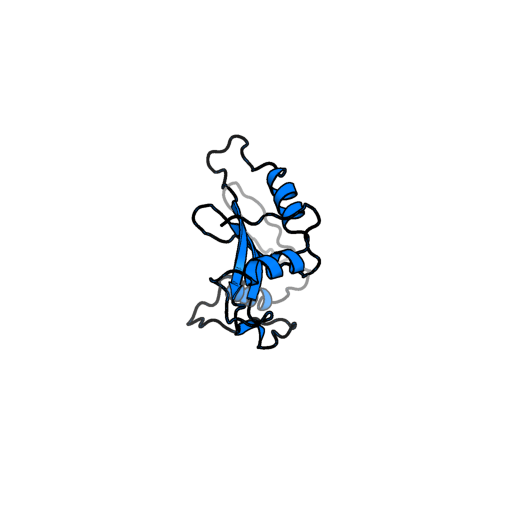. VAL A 1 102 ? 5.040 -23.055 -14.111 1.00 44.12 102 VAL A CA 1
ATOM 818 C C . VAL A 1 102 ? 4.134 -21.833 -14.298 1.00 44.12 102 VAL A C 1
ATOM 820 O O . VAL A 1 102 ? 2.944 -21.898 -14.003 1.00 44.12 102 VAL A O 1
ATOM 823 N N . ARG A 1 103 ? 4.663 -20.712 -14.811 1.00 41.84 103 ARG A N 1
ATOM 824 C CA . ARG A 1 103 ? 3.827 -19.644 -15.385 1.00 41.84 103 ARG A CA 1
ATOM 825 C C . ARG A 1 103 ? 3.628 -19.947 -16.870 1.00 41.84 103 ARG A C 1
ATOM 827 O O . ARG A 1 103 ? 4.528 -19.702 -17.664 1.00 41.84 103 ARG A O 1
ATOM 834 N N . LEU A 1 104 ? 2.461 -20.474 -17.234 1.00 51.59 104 LEU A N 1
ATOM 835 C CA . LEU A 1 104 ? 1.960 -20.456 -18.610 1.00 51.59 104 LEU A CA 1
ATOM 836 C C . LEU A 1 104 ? 0.903 -19.355 -18.700 1.00 51.59 104 LEU A C 1
ATOM 838 O O . LEU A 1 104 ? -0.072 -19.409 -17.955 1.00 51.59 104 LEU A O 1
ATOM 842 N N . GLY A 1 105 ? 1.078 -18.375 -19.592 1.00 41.72 105 GLY A N 1
ATOM 843 C CA . GLY A 1 105 ? -0.023 -17.462 -19.923 1.00 41.72 105 GLY A CA 1
ATOM 844 C C . GLY A 1 105 ? 0.338 -16.052 -20.382 1.00 41.72 105 GLY A C 1
ATOM 845 O O . GLY A 1 105 ? -0.174 -15.089 -19.836 1.00 41.72 105 GLY A O 1
ATOM 846 N N . GLY A 1 106 ? 1.177 -15.923 -21.403 1.00 36.03 106 GLY A N 1
ATOM 847 C CA . GLY A 1 106 ? 1.146 -14.811 -22.358 1.00 36.03 106 GLY A CA 1
ATOM 848 C C . GLY A 1 106 ? 1.476 -15.402 -23.732 1.00 36.03 106 GLY A C 1
ATOM 849 O O . GLY A 1 106 ? 2.183 -16.414 -23.754 1.00 36.03 106 GLY A O 1
ATOM 850 N N . PRO A 1 107 ? 0.961 -14.876 -24.861 1.00 44.31 107 PRO A N 1
ATOM 851 C CA . PRO A 1 107 ? 1.203 -15.462 -26.174 1.00 44.31 107 PRO A CA 1
ATOM 852 C C . PRO A 1 107 ? 2.666 -15.221 -26.562 1.00 44.31 107 PRO A C 1
ATOM 854 O O . PRO A 1 107 ? 3.009 -14.258 -27.240 1.00 44.31 107 PRO A O 1
ATOM 857 N N . ALA A 1 108 ? 3.548 -16.094 -26.082 1.00 46.66 108 ALA A N 1
ATOM 858 C CA . ALA A 1 108 ? 4.925 -16.190 -26.517 1.00 46.66 108 ALA A CA 1
ATOM 859 C C . ALA A 1 108 ? 4.929 -16.922 -27.860 1.00 46.66 108 ALA A C 1
ATOM 861 O O . ALA A 1 108 ? 5.287 -18.096 -27.962 1.00 46.66 108 ALA A O 1
ATOM 862 N N . GLU A 1 109 ? 4.504 -16.226 -28.913 1.00 48.53 109 GLU A N 1
ATOM 863 C CA . GLU A 1 109 ? 4.936 -16.595 -30.250 1.00 48.53 109 GLU A CA 1
ATOM 864 C C . GLU A 1 109 ? 6.464 -16.462 -30.287 1.00 48.53 109 GLU A C 1
ATOM 866 O O . GLU A 1 109 ? 7.017 -15.370 -30.359 1.00 48.53 109 GLU A O 1
ATOM 871 N N . LYS A 1 110 ? 7.143 -17.609 -30.167 1.00 49.91 110 LYS A N 1
ATOM 872 C CA . LYS A 1 110 ? 8.561 -17.820 -30.489 1.00 49.91 110 LYS A CA 1
ATOM 873 C C . LYS A 1 110 ? 9.526 -16.761 -29.947 1.00 49.91 110 LYS A C 1
ATOM 875 O O . LYS A 1 110 ? 10.232 -16.093 -30.696 1.00 49.91 110 LYS A O 1
ATOM 880 N N . ALA A 1 111 ? 9.690 -16.732 -28.636 1.00 50.75 111 ALA A N 1
ATOM 881 C CA . ALA A 1 111 ? 10.971 -16.338 -28.072 1.00 50.75 111 ALA A CA 1
ATOM 882 C C . ALA A 1 111 ? 11.339 -17.359 -27.002 1.00 50.75 111 ALA A C 1
ATOM 884 O O . ALA A 1 111 ? 10.994 -17.193 -25.837 1.00 50.75 111 ALA A O 1
ATOM 885 N N . THR A 1 112 ? 12.023 -18.435 -27.405 1.00 54.97 112 THR A N 1
ATOM 886 C CA . THR A 1 112 ? 12.813 -19.215 -26.451 1.00 54.97 112 THR A CA 1
ATOM 887 C C . THR A 1 112 ? 13.803 -18.239 -25.834 1.00 54.97 112 THR A C 1
ATOM 889 O O . THR A 1 112 ? 14.712 -17.756 -26.517 1.00 54.97 112 THR A O 1
ATOM 892 N N . SER A 1 113 ? 13.551 -17.845 -24.589 1.00 64.06 113 SER A N 1
ATOM 893 C CA . SER A 1 113 ? 14.374 -16.875 -23.871 1.00 64.06 113 SER A CA 1
ATOM 894 C C . SER A 1 113 ? 15.829 -17.349 -23.882 1.00 64.06 113 SER A C 1
ATOM 896 O O . SER A 1 113 ? 16.086 -18.550 -23.809 1.00 64.06 113 SER A O 1
ATOM 898 N N . ALA A 1 114 ? 16.801 -16.432 -23.935 1.00 72.38 114 ALA A N 1
ATOM 899 C CA . ALA A 1 114 ? 18.225 -16.776 -23.823 1.00 72.38 114 ALA A CA 1
ATOM 900 C C . ALA A 1 114 ? 18.513 -17.688 -22.610 1.00 72.38 114 ALA A C 1
ATOM 902 O O . ALA A 1 114 ? 19.421 -18.517 -22.645 1.00 72.38 114 ALA A O 1
ATOM 903 N N . ILE A 1 115 ? 17.683 -17.571 -21.570 1.00 76.31 115 ILE A N 1
ATOM 904 C CA . ILE A 1 115 ? 17.697 -18.413 -20.375 1.00 76.31 115 ILE A CA 1
ATOM 905 C C . ILE A 1 115 ? 17.337 -19.871 -20.704 1.00 76.31 115 ILE A C 1
ATOM 907 O O . ILE A 1 115 ? 18.023 -20.777 -20.245 1.00 76.31 115 ILE A O 1
ATOM 911 N N . GLU A 1 116 ? 16.313 -20.126 -21.519 1.00 76.06 116 GLU A N 1
ATOM 912 C CA . GLU A 1 116 ? 15.912 -21.488 -21.904 1.00 76.06 116 GLU A CA 1
ATOM 913 C C . GLU A 1 116 ? 16.978 -22.166 -22.770 1.00 76.06 116 GLU A C 1
ATOM 915 O O . GLU A 1 116 ? 17.309 -23.331 -22.549 1.00 76.06 116 GLU A O 1
ATOM 920 N N . SER A 1 117 ? 17.579 -21.423 -23.704 1.00 75.44 117 SER A N 1
ATOM 921 C CA . SER A 1 117 ? 18.701 -21.915 -24.515 1.00 75.44 117 SER A CA 1
ATOM 922 C C . SER A 1 117 ? 19.915 -22.261 -23.651 1.00 75.44 117 SER A C 1
ATOM 924 O O . SER A 1 117 ? 20.528 -23.310 -23.844 1.00 75.44 117 SER A O 1
ATOM 926 N N . PHE A 1 118 ? 20.232 -21.420 -22.663 1.00 81.19 118 PHE A N 1
ATOM 927 C CA . PHE A 1 118 ? 21.311 -21.685 -21.715 1.00 81.19 118 PHE A CA 1
ATOM 928 C C . PHE A 1 118 ? 21.035 -22.928 -20.863 1.00 81.19 118 PHE A C 1
ATOM 930 O O . PHE A 1 118 ? 21.913 -23.776 -20.724 1.00 81.19 118 PHE A O 1
ATOM 937 N N . LEU A 1 119 ? 19.822 -23.068 -20.321 1.00 85.25 119 LEU A N 1
ATOM 938 C CA . LEU A 1 119 ? 19.456 -24.211 -19.482 1.00 85.25 119 LEU A CA 1
ATOM 939 C C . LEU A 1 119 ? 19.496 -25.522 -20.267 1.00 85.25 119 LEU A C 1
ATOM 941 O O . LEU A 1 119 ? 20.074 -26.495 -19.788 1.00 85.25 119 LEU A O 1
ATOM 945 N N . ASN A 1 120 ? 18.966 -25.538 -21.490 1.00 81.19 120 ASN A N 1
ATOM 946 C CA . ASN A 1 120 ? 19.051 -26.715 -22.352 1.00 81.19 120 ASN A CA 1
ATOM 947 C C . ASN A 1 120 ? 20.506 -27.069 -22.673 1.00 81.19 120 ASN A C 1
ATOM 949 O O . ASN A 1 120 ? 20.887 -28.234 -22.581 1.00 81.19 120 ASN A O 1
ATOM 953 N N . GLN A 1 121 ? 21.341 -26.072 -22.980 1.00 77.81 121 GLN A N 1
ATOM 954 C CA . GLN A 1 121 ? 22.757 -26.309 -23.238 1.00 77.81 121 GLN A CA 1
ATOM 955 C C . GLN A 1 121 ? 23.468 -26.858 -21.998 1.00 77.81 121 GLN A C 1
ATOM 957 O O . GLN A 1 121 ? 24.180 -27.852 -22.108 1.00 77.81 121 GLN A O 1
ATOM 962 N N . PHE A 1 122 ? 23.246 -26.267 -20.824 1.00 76.81 122 PHE A N 1
ATOM 963 C CA . PHE A 1 122 ? 23.871 -26.686 -19.571 1.00 76.81 122 PHE A CA 1
ATOM 964 C C . PHE A 1 122 ? 23.462 -28.108 -19.167 1.00 76.81 122 PHE A C 1
ATOM 966 O O . PHE A 1 122 ? 24.315 -28.919 -18.823 1.00 76.81 122 PHE A O 1
ATOM 973 N N . LEU A 1 123 ? 22.171 -28.436 -19.262 1.00 80.12 123 LEU A N 1
ATOM 974 C CA . LEU A 1 123 ? 21.650 -29.759 -18.906 1.00 80.12 123 LEU A CA 1
ATOM 975 C C . LEU A 1 123 ? 22.057 -30.847 -19.907 1.00 80.12 123 LEU A C 1
ATOM 977 O O . LEU A 1 123 ? 22.168 -32.010 -19.531 1.00 80.12 123 LEU A O 1
ATOM 981 N N . SER A 1 124 ? 22.299 -30.477 -21.167 1.00 75.19 124 SER A N 1
ATOM 982 C CA . SER A 1 124 ? 22.787 -31.401 -22.198 1.00 75.19 124 SER A CA 1
ATOM 983 C C . SER A 1 124 ? 24.295 -31.671 -22.135 1.00 75.19 124 SER A C 1
ATOM 985 O O . SER A 1 124 ? 24.779 -32.530 -22.874 1.00 75.19 124 SER A O 1
ATOM 987 N N . GLN A 1 125 ? 25.054 -30.966 -21.280 1.00 71.75 125 GLN A N 1
ATOM 988 C CA . GLN A 1 125 ? 26.487 -31.227 -21.153 1.00 71.75 125 GLN A CA 1
ATOM 989 C C . GLN A 1 125 ? 26.720 -32.605 -20.515 1.00 71.75 125 GLN A C 1
ATOM 991 O O . GLN A 1 125 ? 26.210 -32.870 -19.422 1.00 71.75 125 GLN A O 1
ATOM 996 N N . PRO A 1 126 ? 27.505 -33.488 -21.158 1.00 63.38 126 PRO A N 1
ATOM 997 C CA . PRO A 1 126 ? 27.895 -34.747 -20.545 1.00 63.38 126 PRO A CA 1
ATOM 998 C C . PRO A 1 126 ? 28.682 -34.452 -19.263 1.00 63.38 126 PRO A C 1
ATOM 1000 O O . PRO A 1 126 ? 29.620 -33.655 -19.266 1.00 63.38 126 PRO A O 1
ATOM 1003 N N . GLN A 1 127 ? 28.286 -35.082 -18.156 1.00 58.31 127 GLN A N 1
ATOM 1004 C CA . GLN A 1 127 ? 29.039 -35.045 -16.904 1.00 58.31 127 GLN A CA 1
ATOM 1005 C C . GLN A 1 127 ? 30.356 -35.799 -17.125 1.00 58.31 127 GLN A C 1
ATOM 1007 O O . GLN A 1 127 ? 30.416 -37.019 -16.978 1.00 58.31 127 GLN A O 1
ATOM 1012 N N . GLU A 1 128 ? 31.400 -35.081 -17.537 1.00 60.03 128 GLU A N 1
ATOM 1013 C CA . GLU A 1 128 ? 32.756 -35.622 -17.575 1.00 60.03 128 GLU A CA 1
ATOM 1014 C C . GLU A 1 128 ? 33.125 -36.092 -16.154 1.00 60.03 128 GLU A C 1
ATOM 1016 O O . GLU A 1 128 ? 32.990 -35.322 -15.194 1.00 60.03 128 GLU A O 1
ATOM 1021 N N . PRO A 1 129 ? 33.565 -37.349 -15.971 1.00 50.78 129 PRO A N 1
ATOM 1022 C CA . PRO A 1 129 ? 34.045 -37.812 -14.679 1.00 50.78 129 PRO A CA 1
ATOM 1023 C C . PRO A 1 129 ? 35.228 -36.945 -14.225 1.00 50.78 129 PRO A C 1
ATOM 1025 O O . PRO A 1 129 ? 36.078 -36.557 -15.023 1.00 50.78 129 PRO A O 1
ATOM 1028 N N . TRP A 1 130 ? 35.281 -36.649 -12.924 1.00 50.25 130 TRP A N 1
ATOM 1029 C CA . TRP A 1 130 ? 36.181 -35.704 -12.238 1.00 50.25 130 TRP A CA 1
ATOM 1030 C C . TRP A 1 130 ? 37.697 -36.007 -12.317 1.00 50.25 130 TRP A C 1
ATOM 1032 O O . TRP A 1 130 ? 38.456 -35.625 -11.426 1.00 50.25 130 TRP A O 1
ATOM 1042 N N . THR A 1 131 ? 38.180 -36.689 -13.351 1.00 53.53 131 THR A N 1
ATOM 1043 C CA . THR A 1 131 ? 39.576 -37.122 -13.494 1.00 53.53 131 THR A CA 1
ATOM 1044 C C . THR A 1 131 ? 40.416 -36.271 -14.440 1.00 53.53 131 THR A C 1
ATOM 1046 O O . THR A 1 131 ? 41.613 -36.516 -14.557 1.00 53.53 131 THR A O 1
ATOM 1049 N N . THR A 1 132 ? 39.869 -35.235 -15.076 1.00 53.47 132 THR A N 1
ATOM 1050 C CA . THR A 1 132 ? 40.676 -34.364 -15.945 1.00 53.47 132 THR A CA 1
ATOM 1051 C C . THR A 1 132 ? 40.395 -32.904 -15.628 1.00 53.47 132 THR A C 1
ATOM 1053 O O . THR A 1 132 ? 39.469 -32.298 -16.150 1.00 53.47 132 THR A O 1
ATOM 1056 N N . ARG A 1 133 ? 41.195 -32.320 -14.727 1.00 47.72 133 ARG A N 1
ATOM 1057 C CA . ARG A 1 133 ? 41.170 -30.872 -14.488 1.00 47.72 133 ARG A CA 1
ATOM 1058 C C . ARG A 1 133 ? 41.823 -30.167 -15.683 1.00 47.72 133 ARG A C 1
ATOM 1060 O O . ARG A 1 133 ? 43.024 -30.355 -15.882 1.00 47.72 133 ARG A O 1
ATOM 1067 N N . PRO A 1 134 ? 41.108 -29.329 -16.451 1.00 46.66 134 PRO A N 1
ATOM 1068 C CA . PRO A 1 134 ? 41.757 -28.462 -17.418 1.00 46.66 134 PRO A CA 1
ATOM 1069 C C . PRO A 1 134 ? 42.489 -27.356 -16.651 1.00 46.66 134 PRO A C 1
ATOM 1071 O O . PRO A 1 134 ? 41.876 -26.503 -16.011 1.00 46.66 134 PRO A O 1
ATOM 1074 N N . THR A 1 135 ? 43.819 -27.367 -16.678 1.00 51.53 135 THR A N 1
ATOM 1075 C CA . THR A 1 135 ? 44.606 -26.231 -16.189 1.00 51.53 135 THR A CA 1
ATOM 1076 C C . THR A 1 135 ? 44.696 -25.191 -17.295 1.00 51.53 135 THR A C 1
ATOM 1078 O O . THR A 1 135 ? 45.401 -25.380 -18.288 1.00 51.53 135 THR A O 1
ATOM 1081 N N . CYS A 1 136 ? 43.983 -24.082 -17.132 1.00 46.75 136 CYS A N 1
ATOM 1082 C CA . CYS A 1 136 ? 44.096 -22.935 -18.019 1.00 46.75 136 CYS A CA 1
ATOM 1083 C C . CYS A 1 136 ? 45.417 -22.206 -17.732 1.00 46.75 136 CYS A C 1
ATOM 1085 O O . CYS A 1 136 ? 45.616 -21.688 -16.633 1.00 46.75 136 CYS A O 1
ATOM 1087 N N . ARG A 1 137 ? 46.331 -22.165 -18.710 1.00 46.06 137 ARG A N 1
ATOM 1088 C CA . ARG A 1 137 ? 47.571 -21.381 -18.622 1.00 46.06 137 ARG A CA 1
ATOM 1089 C C . ARG A 1 137 ? 47.415 -20.099 -19.430 1.00 46.06 137 ARG A C 1
ATOM 1091 O O . ARG A 1 137 ? 47.083 -20.143 -20.612 1.00 46.06 137 ARG A O 1
ATOM 1098 N N . TRP A 1 138 ? 47.667 -18.968 -18.783 1.00 41.28 138 TRP A N 1
ATOM 1099 C CA . TRP A 1 138 ? 47.640 -17.657 -19.417 1.00 41.28 138 TRP A CA 1
ATOM 1100 C C . TRP A 1 138 ? 48.964 -17.407 -20.147 1.00 41.28 138 TRP A C 1
ATOM 1102 O O . TRP A 1 138 ? 50.031 -17.525 -19.543 1.00 41.28 138 TRP A O 1
ATOM 1112 N N . SER A 1 139 ? 48.913 -17.079 -21.438 1.00 54.88 139 SER A N 1
ATOM 1113 C CA . SER A 1 139 ? 50.092 -16.696 -22.223 1.00 54.88 139 SER A CA 1
ATOM 1114 C C . SER A 1 139 ? 49.906 -15.296 -22.798 1.00 54.88 139 SER A C 1
ATOM 1116 O O . SER A 1 139 ? 49.747 -15.143 -24.003 1.00 54.88 139 SER A O 1
ATOM 1118 N N . GLY A 1 140 ? 49.845 -14.287 -21.922 1.00 54.41 140 GLY A N 1
ATOM 1119 C CA . GLY A 1 140 ? 50.032 -12.859 -22.233 1.00 54.41 140 GLY A CA 1
ATOM 1120 C C . GLY A 1 140 ? 49.053 -12.171 -23.199 1.00 54.41 140 GLY A C 1
ATOM 1121 O O . GLY A 1 140 ? 49.060 -10.949 -23.275 1.00 54.41 140 GLY A O 1
ATOM 1122 N N . SER A 1 141 ? 48.227 -12.905 -23.947 1.00 55.44 141 SER A N 1
ATOM 1123 C CA . SER A 1 141 ? 47.372 -12.351 -25.012 1.00 55.44 141 SER A CA 1
ATOM 1124 C C . SER A 1 141 ? 46.067 -13.126 -25.214 1.00 55.44 141 SER A C 1
ATOM 1126 O O . SER A 1 141 ? 45.112 -12.571 -25.743 1.00 55.44 141 SER A O 1
ATOM 1128 N N . ALA A 1 142 ? 45.999 -14.396 -24.797 1.00 44.91 142 ALA A N 1
ATOM 1129 C CA . ALA A 1 142 ? 44.788 -15.211 -24.875 1.00 44.91 142 ALA A CA 1
ATOM 1130 C C . ALA A 1 142 ? 44.844 -16.406 -23.909 1.00 44.91 142 ALA A C 1
ATOM 1132 O O . ALA A 1 142 ? 45.919 -16.886 -23.536 1.00 44.91 142 ALA A O 1
ATOM 1133 N N . TRP A 1 143 ? 43.668 -16.907 -23.528 1.00 46.22 143 TRP A N 1
ATOM 1134 C CA . TRP A 1 143 ? 43.526 -18.185 -22.837 1.00 46.22 143 TRP A CA 1
ATOM 1135 C C . TRP A 1 143 ? 43.563 -19.314 -23.863 1.00 46.22 143 TRP A C 1
ATOM 1137 O O . TRP A 1 143 ? 42.759 -19.327 -24.791 1.00 46.22 143 TRP A O 1
ATOM 1147 N N . THR A 1 144 ? 44.471 -20.276 -23.690 1.00 52.50 144 THR A N 1
ATOM 1148 C CA . THR A 1 144 ? 44.495 -21.478 -24.536 1.00 52.50 144 THR A CA 1
ATOM 1149 C C . THR A 1 144 ? 44.227 -22.700 -23.667 1.00 52.50 144 THR A C 1
ATOM 1151 O O . THR A 1 144 ? 45.010 -23.004 -22.766 1.00 52.50 144 THR A O 1
ATOM 1154 N N . ALA A 1 145 ? 43.121 -23.400 -23.920 1.00 43.91 145 ALA A N 1
ATOM 1155 C CA . ALA A 1 145 ? 42.861 -24.700 -23.314 1.00 43.91 145 ALA A CA 1
ATOM 1156 C C . ALA A 1 145 ? 43.713 -25.750 -24.039 1.00 43.91 145 ALA A C 1
ATOM 1158 O O . ALA A 1 145 ? 43.627 -25.888 -25.258 1.00 43.91 145 ALA A O 1
ATOM 1159 N N . ARG A 1 146 ? 44.566 -26.474 -23.307 1.00 48.28 146 ARG A N 1
ATOM 1160 C CA . ARG A 1 146 ? 45.352 -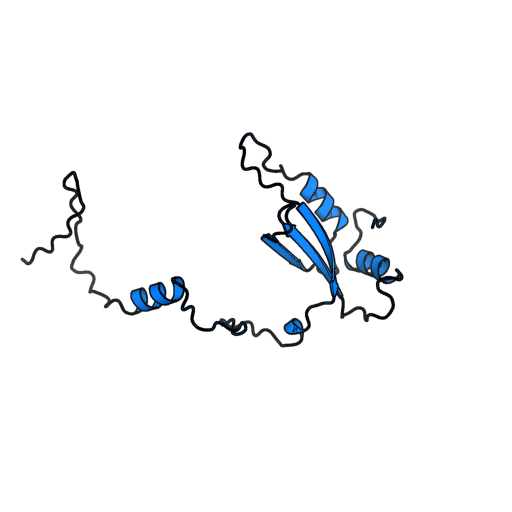27.579 -23.864 1.00 48.28 146 ARG A CA 1
ATOM 1161 C C . ARG A 1 146 ? 45.109 -28.830 -23.032 1.00 48.28 146 ARG A C 1
ATOM 1163 O O . ARG A 1 146 ? 45.426 -28.860 -21.848 1.00 48.28 146 ARG A O 1
ATOM 1170 N N . THR A 1 147 ? 44.550 -29.854 -23.662 1.00 45.66 147 THR A N 1
ATOM 1171 C CA . THR A 1 147 ? 44.417 -31.195 -23.092 1.00 45.66 147 THR A CA 1
ATOM 1172 C C . THR A 1 147 ? 45.714 -31.959 -23.331 1.00 45.66 147 THR A C 1
ATOM 1174 O O . THR A 1 147 ? 46.098 -32.169 -24.482 1.00 45.66 147 THR A O 1
ATOM 1177 N N . PHE A 1 148 ? 46.398 -32.373 -22.266 1.00 43.22 148 PHE A N 1
ATOM 1178 C CA . PHE A 1 148 ? 47.492 -33.338 -22.370 1.00 43.22 148 PHE A CA 1
ATOM 1179 C C . PHE A 1 148 ? 46.926 -34.747 -22.178 1.00 43.22 148 PHE A C 1
ATOM 1181 O O . PHE A 1 148 ? 46.302 -35.024 -21.157 1.00 43.22 148 PHE A O 1
ATOM 1188 N N . ARG A 1 149 ? 47.145 -35.628 -23.160 1.00 40.97 149 ARG A N 1
ATOM 1189 C CA . ARG A 1 149 ? 47.117 -37.077 -22.930 1.00 40.97 149 ARG A CA 1
ATOM 1190 C C . ARG A 1 149 ? 48.488 -37.473 -22.394 1.00 40.97 149 ARG A C 1
ATOM 1192 O O . ARG A 1 149 ? 49.488 -37.119 -23.018 1.00 40.97 149 ARG A O 1
ATOM 1199 N N . THR A 1 150 ? 48.517 -38.150 -21.253 1.00 43.22 150 THR A N 1
ATOM 1200 C CA . THR A 1 150 ? 49.640 -39.018 -20.870 1.00 43.22 150 THR A CA 1
ATOM 1201 C C . THR A 1 150 ? 49.689 -40.227 -21.783 1.00 43.22 150 THR A C 1
ATOM 1203 O O . THR A 1 150 ? 48.587 -40.753 -22.074 1.00 43.22 150 THR A O 1
#

Secondary structure (DSSP, 8-state):
------TT--HHHHHHHHHTSGGGTT--TTSEEEEEEEE-TTS-EEEEEEPPTT--HHHHHHHHHHS--S-SS-TT---PEEEEEEEEPPGGGGS---SSS----S---S---HHHHHHHHHHTS----TT----PEE-SS-EE--PPP-

pLDDT: mean 70.49, std 18.23, range [36.03, 95.81]

Solvent-accessible surface area (backbone atoms only — not comparable to full-atom values): 9967 Å² total; per-residue (Å²): 141,89,81,95,71,58,62,82,34,28,38,46,61,51,48,54,64,53,44,78,33,82,94,43,66,89,65,59,83,79,49,45,42,48,29,44,37,36,19,43,84,90,66,51,75,78,44,77,45,76,60,51,58,85,36,39,58,52,45,51,57,54,53,62,70,69,48,80,69,68,81,70,96,53,102,75,51,76,58,70,42,80,46,79,47,78,46,71,54,65,70,74,70,78,47,85,78,70,90,73,90,69,94,83,90,71,92,71,80,83,66,82,46,74,64,55,56,48,50,54,53,62,71,67,52,78,83,72,72,96,82,70,82,81,67,77,52,79,62,98,82,54,82,52,86,65,89,80,83,132